Protein AF-A0A817RYB6-F1 (afdb_monomer_lite)

Structure (mmCIF, N/CA/C/O backbone):
data_AF-A0A817RYB6-F1
#
_entry.id   AF-A0A817RYB6-F1
#
loop_
_atom_site.group_PDB
_atom_site.id
_atom_site.type_symbol
_atom_site.label_atom_id
_atom_site.label_alt_id
_atom_site.label_comp_id
_atom_site.label_asym_id
_atom_site.label_entity_id
_atom_site.label_seq_id
_atom_site.pdbx_PDB_ins_code
_atom_site.Cartn_x
_atom_site.Cartn_y
_atom_site.Cartn_z
_atom_site.occupancy
_atom_site.B_iso_or_equiv
_atom_site.auth_seq_id
_atom_site.auth_comp_id
_atom_site.auth_asym_id
_atom_site.auth_atom_id
_atom_site.pdbx_PDB_model_num
ATOM 1 N N . MET A 1 1 ? -10.616 -2.253 -21.839 1.00 53.97 1 MET A N 1
ATOM 2 C CA . MET A 1 1 ? -9.190 -2.637 -21.773 1.00 53.97 1 MET A CA 1
ATOM 3 C C . MET A 1 1 ? -8.874 -3.501 -22.974 1.00 53.97 1 MET A C 1
ATOM 5 O O . MET A 1 1 ? -9.484 -4.558 -23.119 1.00 53.97 1 MET A O 1
ATOM 9 N N . VAL A 1 2 ? -7.965 -3.020 -23.814 1.00 63.25 2 VAL A N 1
ATOM 10 C CA . VAL A 1 2 ? -7.318 -3.774 -24.895 1.00 63.25 2 VAL A CA 1
ATOM 11 C C . VAL A 1 2 ? -5.951 -4.232 -24.364 1.00 63.25 2 VAL A C 1
ATOM 13 O O . VAL A 1 2 ? -5.438 -3.621 -23.427 1.00 63.25 2 VAL A O 1
ATOM 16 N N . GLY A 1 3 ? -5.427 -5.343 -24.876 1.00 67.31 3 GLY A N 1
ATOM 17 C CA . GLY A 1 3 ? -4.114 -5.878 -24.508 1.00 67.31 3 GLY A CA 1
ATOM 18 C C . GLY A 1 3 ? -3.900 -6.283 -23.049 1.00 67.31 3 GLY A C 1
ATOM 19 O O . GLY A 1 3 ? -4.858 -6.505 -22.294 1.00 67.31 3 GLY A O 1
ATOM 20 N N . GLN A 1 4 ? -2.616 -6.432 -22.692 1.00 67.19 4 GLN A N 1
ATOM 21 C CA . GLN A 1 4 ? -2.094 -6.825 -21.368 1.00 67.19 4 GLN A CA 1
ATOM 22 C C . GLN A 1 4 ? -2.759 -8.082 -20.782 1.00 67.19 4 GLN A C 1
ATOM 24 O O . GLN A 1 4 ? -3.117 -8.138 -19.603 1.00 67.19 4 GLN A O 1
ATOM 29 N N . MET A 1 5 ? -2.958 -9.112 -21.608 1.00 72.06 5 MET A N 1
ATOM 30 C CA . MET A 1 5 ? -3.736 -10.301 -21.232 1.00 72.06 5 MET A CA 1
ATOM 31 C C . MET A 1 5 ? -3.160 -11.067 -20.030 1.00 72.06 5 MET A C 1
ATOM 33 O O . MET A 1 5 ? -3.934 -11.612 -19.240 1.00 72.06 5 MET A O 1
ATOM 37 N N . ILE A 1 6 ? -1.833 -11.081 -19.859 1.00 66.31 6 ILE A N 1
ATOM 38 C CA . ILE A 1 6 ? -1.166 -11.715 -18.711 1.00 66.31 6 ILE A CA 1
ATOM 39 C C . ILE A 1 6 ? -1.423 -10.902 -17.438 1.00 66.31 6 ILE A C 1
ATOM 41 O O . ILE A 1 6 ? -2.034 -11.425 -16.508 1.00 66.31 6 ILE A O 1
ATOM 45 N N . ALA A 1 7 ? -1.058 -9.615 -17.415 1.00 63.34 7 ALA A N 1
ATOM 46 C CA . ALA A 1 7 ? -1.265 -8.750 -16.251 1.00 63.34 7 ALA A CA 1
ATOM 47 C C . ALA A 1 7 ? -2.747 -8.681 -15.836 1.00 63.34 7 ALA A C 1
ATOM 49 O O . ALA A 1 7 ? -3.068 -8.794 -14.658 1.00 63.34 7 ALA A O 1
ATOM 50 N N . ARG A 1 8 ? -3.680 -8.610 -16.796 1.00 67.44 8 ARG A N 1
ATOM 51 C CA . ARG A 1 8 ? -5.127 -8.656 -16.520 1.00 67.44 8 ARG A CA 1
ATOM 52 C C . ARG A 1 8 ? -5.590 -9.984 -15.925 1.00 67.44 8 ARG A C 1
ATOM 54 O O . ARG A 1 8 ? -6.480 -9.974 -15.077 1.00 67.44 8 ARG A O 1
ATOM 61 N N . ARG A 1 9 ? -5.017 -11.115 -16.353 1.00 68.81 9 ARG A N 1
ATOM 62 C CA . ARG A 1 9 ? -5.305 -12.427 -15.753 1.00 68.81 9 ARG A CA 1
ATOM 63 C C . ARG A 1 9 ? -4.783 -12.491 -14.322 1.00 68.81 9 ARG A C 1
ATOM 65 O O . ARG A 1 9 ? -5.522 -12.947 -13.458 1.00 68.81 9 ARG A O 1
ATOM 72 N N . VAL A 1 10 ? -3.563 -12.015 -14.066 1.00 63.59 10 VAL A N 1
ATOM 73 C CA . VAL A 1 10 ? -3.003 -12.002 -12.706 1.00 63.59 10 VAL A CA 1
ATOM 74 C C . VAL A 1 10 ? -3.803 -11.063 -11.805 1.00 63.59 10 VAL A C 1
ATOM 76 O O . VAL A 1 10 ? -4.236 -11.510 -10.758 1.00 63.59 10 VAL A O 1
ATOM 79 N N . VAL A 1 11 ? -4.147 -9.843 -12.235 1.00 68.50 11 VAL A N 1
ATOM 80 C CA . VAL A 1 11 ? -5.054 -8.948 -11.482 1.00 68.50 11 VAL A CA 1
ATOM 81 C C . VAL A 1 11 ? -6.411 -9.609 -11.204 1.00 68.50 11 VAL A C 1
ATOM 83 O O . VAL A 1 11 ? -6.945 -9.454 -10.110 1.00 68.50 11 VAL A O 1
ATOM 86 N N . GLY A 1 12 ? -6.961 -10.373 -12.154 1.00 65.44 12 GLY A N 1
ATOM 87 C CA . GLY A 1 12 ? -8.175 -11.170 -11.945 1.00 65.44 12 GLY A CA 1
ATOM 88 C C . GLY A 1 12 ? -8.014 -12.222 -10.844 1.00 65.44 12 GLY A C 1
ATOM 89 O O . GLY A 1 12 ? -8.832 -12.270 -9.931 1.00 65.44 12 GLY A O 1
ATOM 90 N N . LEU A 1 13 ? -6.927 -12.997 -10.884 1.00 65.94 13 LEU A N 1
ATOM 91 C CA . LEU A 1 13 ? -6.590 -13.998 -9.865 1.00 65.94 13 LEU A CA 1
ATOM 92 C C . LEU A 1 13 ? -6.293 -13.360 -8.500 1.00 65.94 13 LEU A C 1
ATOM 94 O O . LEU A 1 13 ? -6.733 -13.874 -7.482 1.00 65.94 13 LEU A O 1
ATOM 98 N N . THR A 1 14 ? -5.610 -12.215 -8.455 1.00 64.12 14 THR A N 1
ATOM 99 C CA . THR A 1 14 ? -5.376 -11.454 -7.221 1.00 64.12 14 THR A CA 1
ATOM 100 C C . THR A 1 14 ? -6.699 -10.958 -6.640 1.00 64.12 14 THR A C 1
ATOM 102 O O . THR A 1 14 ? -6.934 -11.117 -5.448 1.00 64.12 14 THR A O 1
ATOM 105 N N . LEU A 1 15 ? -7.613 -10.445 -7.472 1.00 64.62 15 LEU A N 1
ATOM 106 C CA . LEU A 1 15 ? -8.975 -10.098 -7.051 1.00 64.62 15 LEU A CA 1
ATOM 107 C C . LEU A 1 15 ? -9.780 -11.319 -6.580 1.00 64.62 15 LEU A C 1
ATOM 109 O O . LEU A 1 15 ? -10.650 -11.157 -5.731 1.00 64.62 15 LEU A O 1
ATOM 113 N N . GLU A 1 16 ? -9.520 -12.519 -7.102 1.00 63.19 16 GLU A N 1
ATOM 114 C CA . GLU A 1 16 ? -10.124 -13.773 -6.629 1.00 63.19 16 GLU A CA 1
ATOM 115 C C . GLU A 1 16 ? -9.525 -14.241 -5.294 1.00 63.19 16 GLU A C 1
ATOM 117 O O . GLU A 1 16 ? -10.284 -14.552 -4.386 1.00 63.19 16 GLU A O 1
ATOM 122 N N . LEU A 1 17 ? -8.204 -14.182 -5.103 1.00 62.50 17 LEU A N 1
ATOM 123 C CA . LEU A 1 17 ? -7.537 -14.499 -3.829 1.00 62.50 17 LEU A CA 1
ATOM 124 C C . LEU A 1 17 ? -7.949 -13.537 -2.704 1.00 62.50 17 LEU A C 1
ATOM 126 O O . LEU A 1 17 ? -8.267 -13.979 -1.598 1.00 62.50 17 LEU A O 1
ATOM 130 N N . ILE A 1 18 ? -8.042 -12.242 -3.026 1.00 62.84 18 ILE A N 1
ATOM 131 C CA . ILE A 1 18 ? -8.665 -11.211 -2.185 1.00 62.84 18 ILE A CA 1
ATOM 132 C C . ILE A 1 18 ? -10.129 -11.593 -1.888 1.00 62.84 18 ILE A C 1
ATOM 134 O O . ILE A 1 18 ? -10.562 -11.547 -0.741 1.00 62.84 18 ILE A O 1
ATOM 138 N N . LYS A 1 19 ? -10.908 -12.033 -2.889 1.00 59.53 19 LYS A N 1
ATOM 139 C CA . LYS A 1 19 ? -12.307 -12.481 -2.702 1.00 59.53 19 LYS A CA 1
ATOM 140 C C . LYS A 1 19 ? -12.472 -13.813 -1.962 1.00 59.53 19 LYS A C 1
ATOM 142 O O . LYS A 1 19 ? -13.578 -14.096 -1.501 1.00 59.53 19 LYS A O 1
ATOM 147 N N . GLU A 1 20 ? -11.426 -14.610 -1.812 1.00 60.41 20 GLU A N 1
ATOM 148 C CA . GLU A 1 20 ? -11.448 -15.852 -1.033 1.00 60.41 20 GLU A CA 1
ATOM 149 C C . GLU A 1 20 ? -10.967 -15.658 0.415 1.00 60.41 20 GLU A C 1
ATOM 151 O O . GLU A 1 20 ? -10.970 -16.621 1.179 1.00 60.41 20 GLU A O 1
ATOM 156 N N . GLY A 1 21 ? -10.573 -14.438 0.809 1.00 52.06 21 GLY A N 1
ATOM 157 C CA . GLY A 1 21 ? -10.040 -14.150 2.148 1.00 52.06 21 GLY A CA 1
ATOM 158 C C . GLY A 1 21 ? -8.660 -14.771 2.400 1.00 52.06 21 GLY A C 1
ATOM 159 O O . GLY A 1 21 ? -8.258 -14.950 3.546 1.00 52.06 21 GLY A O 1
ATOM 160 N N . LYS A 1 22 ? -7.938 -15.143 1.331 1.00 55.84 22 LYS A N 1
ATOM 161 C CA . LYS A 1 22 ? -6.597 -15.763 1.395 1.00 55.84 22 LYS A CA 1
ATOM 162 C C . LYS A 1 22 ? -5.462 -14.737 1.462 1.00 55.84 22 LYS A C 1
ATOM 164 O O . LYS A 1 22 ? -4.322 -15.092 1.737 1.00 55.84 22 LYS A O 1
ATOM 169 N N . THR A 1 23 ? -5.804 -13.474 1.251 1.00 43.03 23 THR A N 1
ATOM 170 C CA . THR A 1 23 ? -5.075 -12.271 1.661 1.00 43.03 23 THR A CA 1
ATOM 171 C C . THR A 1 23 ? -6.127 -11.334 2.238 1.00 43.03 23 THR A C 1
ATOM 173 O O . THR A 1 23 ? -7.209 -11.255 1.652 1.00 43.03 23 THR A O 1
ATOM 176 N N . ALA A 1 24 ? -5.835 -10.675 3.360 1.00 34.66 24 ALA A N 1
ATOM 177 C CA . ALA A 1 24 ? -6.815 -9.917 4.135 1.00 34.66 24 ALA A CA 1
ATOM 178 C C . ALA A 1 24 ? -7.711 -8.992 3.273 1.00 34.66 24 ALA A C 1
ATOM 180 O O . ALA A 1 24 ? -7.231 -8.212 2.450 1.00 34.66 24 ALA A O 1
ATOM 181 N N . ASP A 1 25 ? -9.020 -9.178 3.470 1.00 33.94 25 ASP A N 1
ATOM 182 C CA . ASP A 1 25 ? -10.187 -8.427 2.981 1.00 33.94 25 ASP A CA 1
ATOM 183 C C . ASP A 1 25 ? -10.0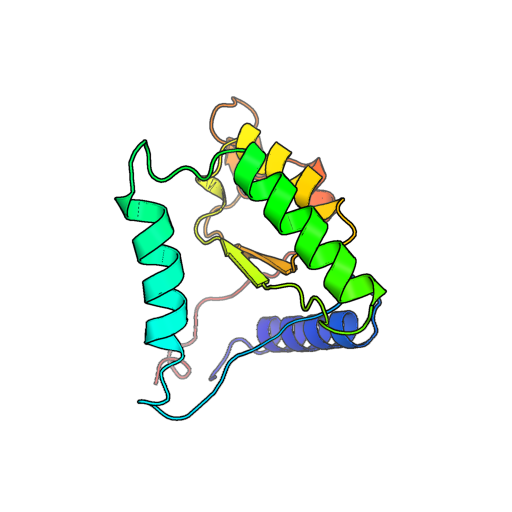29 -6.899 2.966 1.00 33.94 25 ASP A C 1
ATOM 185 O O . ASP A 1 25 ? -9.250 -6.372 3.745 1.00 33.94 25 ASP A O 1
ATOM 189 N N . ARG A 1 26 ? -10.853 -6.089 2.274 1.00 44.81 26 ARG A N 1
ATOM 190 C CA . ARG A 1 26 ? -11.597 -6.134 0.989 1.00 44.81 26 ARG A CA 1
ATOM 191 C C . ARG A 1 26 ? -12.145 -4.702 0.737 1.00 44.81 26 ARG A C 1
ATOM 193 O O . ARG A 1 26 ? -12.367 -3.978 1.696 1.00 44.81 26 ARG A O 1
ATOM 200 N N . ALA A 1 27 ? -12.374 -4.269 -0.512 1.00 38.56 27 ALA A N 1
ATOM 201 C CA . ALA A 1 27 ? -12.522 -2.830 -0.838 1.00 38.56 27 ALA A CA 1
ATOM 202 C C . ALA A 1 27 ? -13.952 -2.257 -1.031 1.00 38.56 27 ALA A C 1
ATOM 204 O O . ALA A 1 27 ? -14.851 -2.941 -1.523 1.00 38.56 27 ALA A O 1
ATOM 205 N N . LEU A 1 28 ? -14.114 -0.945 -0.765 1.00 29.91 28 LEU A N 1
ATOM 206 C CA . LEU A 1 28 ? -15.322 -0.132 -1.023 1.00 29.91 28 LEU A CA 1
ATOM 207 C C . LEU A 1 28 ? -15.120 0.905 -2.145 1.00 29.91 28 LEU A C 1
ATOM 209 O O . LEU A 1 28 ? -14.146 1.655 -2.157 1.00 29.91 28 LEU A O 1
ATOM 213 N N . LEU A 1 29 ? -16.116 1.031 -3.030 1.00 33.16 29 LEU A N 1
ATOM 214 C CA . LEU A 1 29 ? -16.254 2.117 -4.007 1.00 33.16 29 LEU A CA 1
ATOM 215 C C . LEU A 1 29 ? -17.529 2.923 -3.718 1.00 33.16 29 LEU A C 1
ATOM 217 O O . LEU A 1 29 ? -18.634 2.395 -3.839 1.00 33.16 29 LEU A O 1
ATOM 221 N N . ILE A 1 30 ? -17.404 4.223 -3.432 1.00 27.16 30 ILE A N 1
ATOM 222 C CA . ILE A 1 30 ? -18.568 5.123 -3.357 1.00 27.16 30 ILE A CA 1
ATOM 223 C C . ILE A 1 30 ? -18.913 5.626 -4.765 1.00 27.16 30 ILE A C 1
ATOM 225 O O . ILE A 1 30 ? -18.484 6.699 -5.191 1.00 27.16 30 ILE A O 1
ATOM 229 N N . ALA A 1 31 ? -19.724 4.854 -5.486 1.00 32.75 31 ALA A N 1
ATOM 230 C CA . ALA A 1 31 ? -20.330 5.276 -6.745 1.00 32.75 31 ALA A CA 1
ATOM 231 C C . ALA A 1 31 ? -21.721 5.894 -6.510 1.00 32.75 31 ALA A C 1
ATOM 233 O O . ALA A 1 31 ? -22.554 5.363 -5.778 1.00 32.75 31 ALA A O 1
ATOM 234 N N . GLY A 1 32 ? -22.002 7.020 -7.160 1.00 37.25 32 GLY A N 1
ATOM 235 C CA . GLY A 1 32 ? -23.330 7.629 -7.191 1.00 37.25 32 GLY A CA 1
ATOM 236 C C . GLY A 1 32 ? -23.383 8.754 -8.215 1.00 37.25 32 GLY A C 1
ATOM 237 O O . GLY A 1 32 ? -22.348 9.313 -8.569 1.00 37.25 32 GLY A O 1
ATOM 238 N N . GLN A 1 33 ? -24.581 9.074 -8.709 1.00 34.31 33 GLN A N 1
ATOM 239 C CA . GLN A 1 33 ? -24.735 10.070 -9.771 1.00 34.31 33 GLN A CA 1
ATOM 240 C C . GLN A 1 33 ? -24.173 11.452 -9.363 1.00 34.31 33 GLN A C 1
ATOM 242 O O . GLN A 1 33 ? -24.271 11.831 -8.181 1.00 34.31 33 GLN A O 1
ATOM 247 N N . PRO A 1 34 ? -23.605 12.211 -10.328 1.00 36.75 34 PRO A N 1
ATOM 248 C CA . PRO A 1 34 ? -23.114 13.568 -10.099 1.00 36.75 34 PRO A CA 1
ATOM 249 C C . PRO A 1 34 ? -24.168 14.450 -9.419 1.00 36.75 34 PRO A C 1
ATOM 251 O O . PRO A 1 34 ? -25.343 14.404 -9.768 1.00 36.75 34 PRO A O 1
ATOM 254 N N . GLY A 1 35 ? -23.745 15.255 -8.440 1.00 46.09 35 GLY A N 1
ATOM 255 C CA . GLY A 1 35 ? -24.621 16.187 -7.712 1.00 46.09 35 GLY A CA 1
ATOM 256 C C . GLY A 1 35 ? -25.179 15.684 -6.373 1.00 46.09 35 GLY A C 1
ATOM 257 O O . GLY A 1 35 ? -25.739 16.475 -5.623 1.00 46.09 35 GLY A O 1
ATOM 258 N N . THR A 1 36 ? -24.970 14.419 -5.989 1.00 43.03 36 THR A N 1
ATOM 259 C CA . THR A 1 36 ? -25.508 13.850 -4.726 1.00 43.03 36 THR A CA 1
ATOM 260 C C . THR A 1 36 ? -24.697 14.180 -3.454 1.00 43.03 36 THR A C 1
ATOM 262 O O . THR A 1 36 ? -24.634 13.369 -2.530 1.00 43.03 36 THR A O 1
ATOM 265 N N . GLY A 1 37 ? -24.034 15.341 -3.399 1.00 40.59 37 GLY A N 1
ATOM 266 C CA . GLY A 1 37 ? -23.370 15.890 -2.199 1.00 40.59 37 GLY A CA 1
ATOM 267 C C . GLY A 1 37 ? -22.130 15.154 -1.661 1.00 40.59 37 GLY A C 1
ATOM 268 O O . GLY A 1 37 ? -21.408 15.716 -0.843 1.00 40.59 37 GLY A O 1
ATOM 269 N N . LYS A 1 38 ? -21.825 13.937 -2.131 1.00 43.09 38 LYS A N 1
ATOM 270 C CA . LYS A 1 38 ? -20.738 13.082 -1.599 1.00 43.09 38 LYS A CA 1
ATOM 271 C C . LYS A 1 38 ? -19.368 13.764 -1.657 1.00 43.09 38 LYS A C 1
ATOM 273 O O . LYS A 1 38 ? -18.639 13.783 -0.671 1.00 43.09 38 LYS A O 1
ATOM 278 N N . THR A 1 39 ? -19.071 14.402 -2.790 1.00 48.38 39 THR A N 1
ATOM 279 C CA . THR A 1 39 ? -17.862 15.211 -2.996 1.00 48.38 39 THR A CA 1
ATOM 280 C C . THR A 1 39 ? -17.795 16.387 -2.024 1.00 48.38 39 THR A C 1
ATOM 282 O O . THR A 1 39 ? -16.721 16.690 -1.530 1.00 48.38 39 THR A O 1
ATOM 285 N N . VAL A 1 40 ? -18.930 17.016 -1.697 1.00 41.69 40 VAL A N 1
ATOM 286 C CA . VAL A 1 40 ? -18.985 18.162 -0.774 1.00 41.69 40 VAL A CA 1
ATOM 287 C C . VAL A 1 40 ? -18.726 17.725 0.665 1.00 41.69 40 VAL A C 1
ATOM 289 O O . VAL A 1 40 ? -18.052 18.449 1.379 1.00 41.69 40 VAL A O 1
ATOM 292 N N . ILE A 1 41 ? -19.183 16.542 1.089 1.00 48.56 41 ILE A N 1
ATOM 293 C CA . ILE A 1 41 ? -18.888 16.016 2.435 1.00 48.56 41 ILE A CA 1
ATOM 294 C C . ILE A 1 41 ? -17.404 15.649 2.553 1.00 48.56 41 ILE A C 1
ATOM 296 O O . ILE A 1 41 ? -16.747 16.090 3.494 1.00 48.56 41 ILE A O 1
ATOM 300 N N . ALA A 1 42 ? -16.856 14.917 1.576 1.00 43.34 42 ALA A N 1
ATOM 301 C CA . ALA A 1 42 ? -15.431 14.588 1.545 1.00 43.34 42 ALA A CA 1
ATOM 302 C C . ALA A 1 42 ? -14.564 15.859 1.506 1.00 43.34 42 ALA A C 1
ATOM 304 O O . ALA A 1 42 ? -13.693 16.036 2.353 1.00 43.34 42 ALA A O 1
ATOM 305 N N . MET A 1 43 ? -14.866 16.798 0.601 1.00 46.41 43 MET A N 1
ATOM 306 C CA . MET A 1 43 ? -14.175 18.086 0.539 1.00 46.41 43 MET A CA 1
ATOM 307 C C . MET A 1 43 ? -14.355 18.900 1.818 1.00 46.41 43 MET A C 1
ATOM 309 O O . MET A 1 43 ? -13.380 19.484 2.257 1.00 46.41 43 MET A O 1
ATOM 313 N N . ALA A 1 44 ? -15.534 18.950 2.443 1.00 41.44 44 ALA A N 1
ATOM 314 C CA . ALA A 1 44 ? -15.743 19.734 3.661 1.00 41.44 44 ALA A CA 1
ATOM 315 C C . ALA A 1 44 ? -14.932 19.189 4.841 1.00 41.44 44 ALA A C 1
ATOM 317 O O . ALA A 1 44 ? -14.304 19.977 5.541 1.00 41.44 44 ALA A O 1
ATOM 318 N N . VAL A 1 45 ? -14.887 17.866 5.035 1.00 46.53 45 VAL A N 1
ATOM 319 C CA . VAL A 1 45 ? -14.065 17.235 6.083 1.00 46.53 45 VAL A CA 1
ATOM 320 C C . VAL A 1 45 ? -12.576 17.475 5.819 1.00 46.53 45 VAL A C 1
ATOM 322 O O . VAL A 1 45 ? -11.859 17.918 6.716 1.00 46.53 45 VAL A O 1
ATOM 325 N N . THR A 1 46 ? -12.113 17.271 4.582 1.00 38.62 46 THR A N 1
ATOM 326 C CA . THR A 1 46 ? -10.716 17.518 4.191 1.00 38.62 46 THR A CA 1
ATOM 327 C C . THR A 1 46 ? -10.338 19.004 4.287 1.00 38.62 46 THR A C 1
ATOM 329 O O . THR A 1 46 ? -9.258 19.335 4.760 1.00 38.62 46 THR A O 1
ATOM 332 N N . PHE A 1 47 ? -11.229 19.918 3.901 1.00 43.47 47 PHE A N 1
ATOM 333 C CA . PHE A 1 47 ? -11.001 21.365 3.924 1.00 43.47 47 PHE A CA 1
ATOM 334 C C . PHE A 1 47 ? -11.014 21.926 5.353 1.00 43.47 47 PHE A C 1
ATOM 336 O O . PHE A 1 47 ? -10.159 22.746 5.682 1.00 43.47 47 PHE A O 1
ATOM 343 N N . LEU A 1 48 ? -11.906 21.451 6.235 1.00 40.66 48 LEU A N 1
ATOM 344 C CA . LEU A 1 48 ? -11.853 21.819 7.656 1.00 40.66 48 LEU A CA 1
ATOM 345 C C . LEU A 1 48 ? -10.560 21.324 8.317 1.00 40.66 48 LEU A C 1
ATOM 347 O O . LEU A 1 48 ? -9.968 22.063 9.094 1.00 40.66 48 LEU A O 1
ATOM 351 N N . ALA A 1 49 ? -10.118 20.102 7.997 1.00 41.44 49 ALA A N 1
ATOM 352 C CA . ALA A 1 49 ? -8.917 19.505 8.581 1.00 41.44 49 ALA A CA 1
ATOM 353 C C . ALA A 1 49 ? -7.603 20.148 8.094 1.00 41.44 49 ALA A C 1
ATOM 355 O O . ALA A 1 49 ? -6.642 20.207 8.856 1.00 41.44 49 ALA A O 1
ATOM 356 N N . LEU A 1 50 ? -7.546 20.627 6.845 1.00 42.75 50 LEU A N 1
ATOM 357 C CA . LEU A 1 50 ? -6.327 21.198 6.257 1.00 42.75 50 LEU A CA 1
ATOM 358 C C . LEU A 1 50 ? -6.119 22.690 6.558 1.00 42.75 50 LEU A C 1
ATOM 360 O O . LEU A 1 50 ? -4.974 23.135 6.606 1.00 42.75 50 LEU A O 1
ATOM 364 N N . PHE A 1 51 ? -7.189 23.472 6.745 1.00 47.09 51 PHE A N 1
ATOM 365 C CA . PHE A 1 51 ? -7.094 24.939 6.826 1.00 47.09 51 PHE A CA 1
ATOM 366 C C . PHE A 1 51 ? -7.280 25.532 8.236 1.00 47.09 51 PHE A C 1
ATOM 368 O O . PHE A 1 51 ? -7.207 26.750 8.390 1.00 47.09 51 PHE A O 1
ATOM 375 N N . SER A 1 52 ? -7.467 24.715 9.280 1.00 50.03 52 SER A N 1
ATOM 376 C CA . SER A 1 52 ? -7.670 25.194 10.662 1.00 50.03 52 SER A CA 1
ATOM 377 C C . SER A 1 52 ? -6.391 25.466 11.479 1.00 50.03 52 SER A C 1
ATOM 379 O O . SER A 1 52 ? -6.499 25.792 12.660 1.00 50.03 52 SER A O 1
ATOM 381 N N . GLY A 1 53 ? -5.199 25.359 10.880 1.00 40.25 53 GLY A N 1
ATOM 382 C CA . GLY A 1 53 ? -3.921 25.767 11.488 1.00 40.25 53 GLY A CA 1
ATOM 383 C C . GLY A 1 53 ? -2.928 24.627 11.765 1.00 40.25 53 GLY A C 1
ATOM 384 O O . GLY A 1 53 ? -3.315 23.546 12.195 1.00 40.25 53 GLY A O 1
ATOM 385 N N . ASP A 1 54 ? -1.645 24.939 11.542 1.00 48.78 54 ASP A N 1
ATOM 386 C CA . ASP A 1 54 ? -0.438 24.092 11.585 1.00 48.78 54 ASP A CA 1
ATOM 387 C C . ASP A 1 54 ? -0.327 22.938 10.569 1.00 48.78 54 ASP A C 1
ATOM 389 O O . ASP A 1 54 ? -1.035 21.939 10.624 1.00 48.78 54 ASP A O 1
ATOM 393 N N . THR A 1 55 ? 0.677 23.068 9.686 1.00 56.31 55 THR A N 1
ATOM 394 C CA . THR A 1 55 ? 1.314 22.070 8.784 1.00 56.31 55 THR A CA 1
ATOM 395 C C . THR A 1 55 ? 0.442 21.153 7.907 1.00 56.31 55 THR A C 1
ATOM 397 O O . THR A 1 55 ? 0.994 20.408 7.101 1.00 56.31 55 THR A O 1
ATOM 400 N N . GLY A 1 56 ? -0.888 21.184 8.017 1.00 57.28 56 GLY A N 1
ATOM 401 C CA . GLY A 1 56 ? -1.779 20.190 7.407 1.00 57.28 56 GLY A CA 1
ATOM 402 C C . GLY A 1 56 ? -1.712 18.811 8.082 1.00 57.28 56 GLY A C 1
ATOM 403 O O . GLY A 1 56 ? -2.281 17.849 7.570 1.00 57.28 56 GLY A O 1
ATOM 404 N N . GLN A 1 57 ? -1.018 18.689 9.221 1.00 62.72 57 GLN A N 1
ATOM 405 C CA . GLN A 1 57 ? -0.858 17.429 9.943 1.00 62.72 57 GLN A CA 1
ATOM 406 C C . GLN A 1 57 ? -1.934 17.274 11.021 1.00 62.72 57 GLN A C 1
ATOM 408 O O . GLN A 1 57 ? -2.034 18.068 11.955 1.00 62.72 57 GLN A O 1
ATOM 413 N N . ILE A 1 58 ? -2.710 16.191 10.945 1.00 72.19 58 ILE A N 1
ATOM 414 C CA . ILE A 1 58 ? -3.677 15.844 11.993 1.00 72.19 58 ILE A CA 1
ATOM 415 C C . ILE A 1 58 ? -2.907 15.470 13.270 1.00 72.19 58 ILE A C 1
ATOM 417 O O . ILE A 1 58 ? -2.126 14.514 13.249 1.00 72.19 58 ILE A O 1
ATOM 421 N N . LYS A 1 59 ? -3.148 16.195 14.370 1.00 76.94 59 LYS A N 1
ATOM 422 C CA . LYS A 1 59 ? -2.561 15.942 15.701 1.00 76.94 59 LYS A CA 1
ATOM 423 C C . LYS A 1 59 ? -2.905 14.538 16.213 1.00 76.94 59 LYS A C 1
ATOM 425 O O . LYS A 1 59 ? -4.034 14.090 16.020 1.00 76.94 59 LYS A O 1
ATOM 430 N N . SER A 1 60 ? -1.975 13.875 16.905 1.00 77.62 60 SER A N 1
ATOM 431 C CA . SER A 1 60 ? -2.151 12.498 17.406 1.00 77.62 60 SER A CA 1
ATOM 432 C C . SER A 1 60 ? -3.402 12.331 18.274 1.00 77.62 60 SER A C 1
ATOM 434 O O . SER A 1 60 ? -4.208 11.457 17.984 1.00 77.62 60 SER A O 1
ATOM 436 N N . GLU A 1 61 ? -3.647 13.258 19.208 1.00 79.81 61 GLU A N 1
ATOM 437 C CA . GLU A 1 61 ? -4.851 13.302 20.062 1.00 79.81 61 GLU A CA 1
ATOM 438 C C . GLU A 1 61 ? -6.169 13.234 19.262 1.00 79.81 61 GLU A C 1
ATOM 440 O O . GLU A 1 61 ? -7.155 12.634 19.688 1.00 79.81 61 GLU A O 1
ATOM 445 N N . VAL A 1 62 ? -6.203 13.860 18.078 1.00 78.25 62 VAL A N 1
ATOM 446 C CA . VAL A 1 62 ? -7.382 13.856 17.201 1.00 78.25 62 VAL A CA 1
ATOM 447 C C . VAL A 1 62 ? -7.516 12.513 16.484 1.00 78.25 62 VAL A C 1
ATOM 449 O O . VAL A 1 62 ? -8.638 12.050 16.300 1.00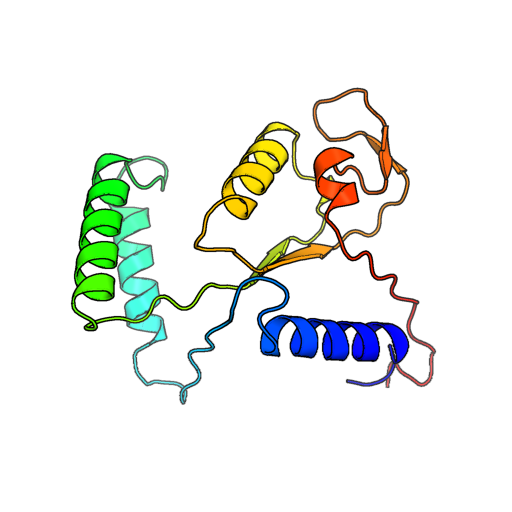 78.25 62 VAL A O 1
ATOM 452 N N . ARG A 1 63 ? -6.398 11.875 16.108 1.00 74.19 63 ARG A N 1
ATOM 453 C CA . ARG A 1 63 ? -6.394 10.537 15.494 1.00 74.19 63 ARG A CA 1
ATOM 454 C C . ARG A 1 63 ? -6.849 9.478 16.492 1.00 74.19 63 ARG A C 1
ATOM 456 O O . ARG A 1 63 ? -7.746 8.716 16.166 1.00 74.19 63 ARG A O 1
ATOM 463 N N . GLU A 1 64 ? -6.296 9.484 17.703 1.00 80.06 64 GLU A N 1
ATOM 464 C CA . GLU A 1 64 ? -6.664 8.572 18.796 1.00 80.06 64 GLU A CA 1
ATOM 465 C C . GLU A 1 64 ? -8.168 8.653 19.086 1.00 80.06 64 GLU A C 1
ATOM 467 O O . GLU A 1 64 ? -8.879 7.664 18.937 1.00 80.06 64 GLU A O 1
ATOM 472 N N . ARG A 1 65 ? -8.696 9.863 19.318 1.00 76.19 65 ARG A N 1
ATOM 473 C CA . ARG A 1 65 ? -10.134 10.069 19.565 1.00 76.19 65 ARG A CA 1
ATOM 474 C C . ARG A 1 65 ? -11.036 9.642 18.395 1.00 76.19 65 ARG A C 1
ATOM 476 O O . ARG A 1 65 ? -12.205 9.326 18.610 1.00 76.19 65 ARG A O 1
ATOM 483 N N . ILE A 1 66 ? -10.547 9.696 17.153 1.00 79.69 66 ILE A N 1
ATOM 484 C CA . ILE A 1 66 ? -11.283 9.187 15.984 1.00 79.69 66 ILE A CA 1
ATOM 485 C C . ILE A 1 66 ? -11.229 7.657 15.953 1.00 79.69 66 ILE A C 1
ATOM 487 O O . ILE A 1 66 ? -12.271 7.035 15.761 1.00 79.69 66 ILE A O 1
ATOM 491 N N . ASN A 1 67 ? -10.058 7.060 16.183 1.00 80.06 67 ASN A N 1
ATOM 492 C CA . ASN A 1 67 ? -9.864 5.611 16.205 1.00 80.06 67 ASN A CA 1
ATOM 493 C C . ASN A 1 67 ? -10.751 4.947 17.265 1.00 80.06 67 ASN A C 1
ATOM 495 O O . ASN A 1 67 ? -11.477 4.017 16.926 1.00 80.06 67 ASN A O 1
ATOM 499 N N . ASP A 1 68 ? -10.779 5.477 18.492 1.00 84.06 68 ASP A N 1
ATOM 500 C CA . ASP A 1 68 ? -11.644 4.985 19.574 1.00 84.06 68 ASP A CA 1
ATOM 501 C C . ASP A 1 68 ? -13.120 4.967 19.149 1.00 84.06 68 ASP A C 1
ATOM 503 O O . ASP A 1 68 ? -13.844 4.002 19.388 1.00 84.06 68 ASP A O 1
ATOM 507 N N . LYS A 1 69 ? -13.574 6.028 18.465 1.00 79.00 69 LYS A N 1
ATOM 508 C CA . LYS A 1 69 ? -14.973 6.153 18.040 1.00 79.00 69 LYS A CA 1
ATOM 509 C C . LYS A 1 69 ? -15.327 5.256 16.855 1.00 79.00 69 LYS A C 1
ATOM 511 O O . LYS A 1 69 ? -16.454 4.776 16.771 1.00 79.00 69 LYS A O 1
ATOM 516 N N . VAL A 1 70 ? -14.377 5.031 15.950 1.00 79.25 70 VAL A N 1
ATOM 517 C CA . VAL A 1 70 ? -14.515 4.073 14.847 1.00 79.25 70 VAL A CA 1
ATOM 518 C C . VAL A 1 70 ? -14.548 2.640 15.385 1.00 79.25 70 VAL A C 1
ATOM 520 O O . VAL A 1 70 ? -15.382 1.859 14.934 1.00 79.25 70 VAL A O 1
ATOM 523 N N . ALA A 1 71 ? -13.719 2.316 16.384 1.00 82.06 71 ALA A N 1
ATOM 524 C CA . ALA A 1 71 ? -13.728 1.019 17.057 1.00 82.06 71 ALA A CA 1
ATOM 525 C C . ALA A 1 71 ? -15.055 0.771 17.796 1.00 82.06 71 ALA A C 1
ATOM 527 O O . ALA A 1 71 ? -15.691 -0.252 17.562 1.00 82.06 71 ALA A O 1
ATOM 528 N N . GLU A 1 72 ? -15.539 1.746 18.579 1.00 84.31 72 GLU A N 1
ATOM 529 C CA . GLU A 1 72 ? -16.852 1.694 19.244 1.00 84.31 72 GLU A CA 1
ATOM 530 C C . GLU A 1 72 ? -17.978 1.393 18.238 1.00 84.31 72 GLU A C 1
ATOM 532 O O . GLU A 1 72 ? -18.760 0.464 18.425 1.00 84.31 72 GLU A O 1
ATOM 537 N N . TRP A 1 73 ? -18.042 2.128 17.122 1.00 87.44 73 TRP A N 1
ATOM 538 C CA . TRP A 1 73 ? -19.079 1.914 16.106 1.00 87.44 73 TRP A CA 1
ATOM 539 C C . TRP A 1 73 ? -18.961 0.581 15.366 1.00 87.44 73 TRP A C 1
ATOM 541 O O . TRP A 1 73 ? -19.982 0.066 14.904 1.00 87.44 73 TRP A O 1
ATOM 551 N N . HIS A 1 74 ? -17.753 0.031 15.252 1.00 79.56 74 HIS A N 1
ATOM 552 C CA . HIS A 1 74 ? -17.517 -1.291 14.685 1.00 79.56 74 HIS A CA 1
ATOM 553 C C . HIS A 1 74 ? -17.988 -2.400 15.638 1.00 79.56 74 HIS A C 1
ATOM 555 O O . HIS A 1 74 ? -18.762 -3.267 15.236 1.00 79.56 74 HIS A O 1
ATOM 561 N N . GLU A 1 75 ? -17.614 -2.332 16.920 1.00 85.44 75 GLU A N 1
ATOM 562 C CA . GLU A 1 75 ? -18.047 -3.284 17.955 1.00 85.44 75 GLU A CA 1
ATOM 563 C C . GLU A 1 75 ? -19.567 -3.261 18.187 1.00 85.44 75 GLU A C 1
ATOM 565 O O . GLU A 1 75 ? -20.191 -4.306 18.366 1.00 85.44 75 GLU A O 1
ATOM 570 N N . GLU A 1 76 ? -20.192 -2.082 18.128 1.00 90.81 76 GLU A N 1
ATOM 571 C CA . GLU A 1 76 ? -21.648 -1.927 18.219 1.00 90.81 76 GLU A CA 1
ATOM 572 C C . GLU A 1 76 ? -22.403 -2.338 16.936 1.00 90.81 76 GLU A C 1
ATOM 574 O O . GLU A 1 76 ? -23.636 -2.276 16.909 1.00 90.81 76 GLU A O 1
ATOM 579 N N . GLY A 1 77 ? -21.703 -2.700 15.852 1.00 85.62 77 GLY A N 1
ATOM 580 C CA . GLY A 1 77 ? -22.308 -3.029 14.556 1.00 85.62 77 GLY A CA 1
ATOM 581 C C . GLY A 1 77 ? -23.001 -1.849 13.858 1.00 85.62 77 GLY A C 1
ATOM 582 O O . GLY A 1 77 ? -23.858 -2.052 12.998 1.00 85.62 77 GLY A O 1
ATOM 583 N N . LYS A 1 78 ? -22.664 -0.606 14.231 1.00 82.38 78 LYS A N 1
ATOM 584 C CA . LYS A 1 78 ? -23.189 0.631 13.619 1.00 82.38 78 LYS A CA 1
ATOM 585 C C . LYS A 1 78 ? -22.432 1.025 12.350 1.00 82.38 78 LYS A C 1
ATOM 587 O O . LYS A 1 78 ? -22.980 1.754 11.524 1.00 82.38 78 LYS A O 1
ATOM 592 N N . ALA A 1 79 ? -21.189 0.572 12.210 1.00 78.75 79 ALA A N 1
ATOM 593 C CA . ALA A 1 79 ? -20.341 0.791 11.049 1.00 78.75 79 ALA A CA 1
ATOM 594 C C . ALA A 1 79 ? -19.547 -0.478 10.710 1.00 78.75 79 ALA A C 1
ATOM 596 O O . ALA A 1 79 ? -19.122 -1.210 11.596 1.00 78.75 79 ALA A O 1
ATOM 597 N N . GLU A 1 80 ? -19.309 -0.699 9.422 1.00 77.19 80 GLU A N 1
ATOM 598 C CA . GLU A 1 80 ? -18.392 -1.719 8.911 1.00 77.19 80 GLU A CA 1
ATOM 599 C C . GLU A 1 80 ? -17.136 -1.006 8.398 1.00 77.19 80 GLU A C 1
ATOM 601 O O . GLU A 1 80 ? -17.238 -0.000 7.686 1.00 77.19 80 GLU A O 1
ATOM 606 N N . ILE A 1 81 ? -15.952 -1.490 8.777 1.00 72.62 81 ILE A N 1
ATOM 607 C CA . ILE A 1 81 ? -14.689 -0.924 8.298 1.00 72.62 81 ILE A CA 1
ATOM 608 C C . ILE A 1 81 ? -14.327 -1.647 7.008 1.00 72.62 81 ILE A C 1
ATOM 610 O O . ILE A 1 81 ? -14.020 -2.835 7.024 1.00 72.62 81 ILE A O 1
ATOM 614 N N . VAL A 1 82 ? -14.356 -0.922 5.889 1.00 72.75 82 VAL A N 1
ATOM 615 C CA . VAL A 1 82 ? -13.998 -1.477 4.582 1.00 72.75 82 VAL A CA 1
ATOM 616 C C . VAL A 1 82 ? -12.635 -0.919 4.158 1.00 72.75 82 VAL A C 1
ATOM 618 O O . VAL A 1 82 ? -12.553 0.271 3.828 1.00 72.75 82 VAL A O 1
ATOM 621 N N . PRO A 1 83 ? -11.552 -1.716 4.204 1.00 68.88 83 PRO A N 1
ATOM 622 C CA . PRO A 1 83 ? -10.207 -1.233 3.912 1.00 68.88 83 PRO A CA 1
ATOM 623 C C . PRO A 1 83 ? -10.011 -0.868 2.435 1.00 68.88 83 PRO A C 1
ATOM 625 O O . PRO A 1 83 ? -10.759 -1.260 1.540 1.00 68.88 83 PRO A O 1
ATOM 628 N N 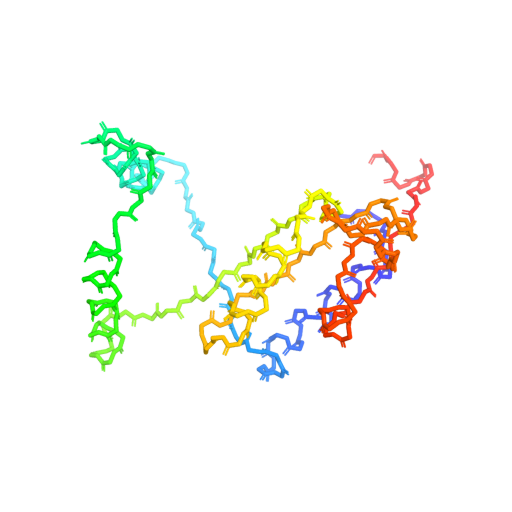. GLY A 1 84 ? -9.013 -0.024 2.180 1.00 71.44 84 GLY A N 1
ATOM 629 C CA . GLY A 1 84 ? -8.800 0.600 0.877 1.00 71.44 84 GLY A CA 1
ATOM 630 C C . GLY A 1 84 ? -7.818 -0.134 -0.037 1.00 71.44 84 GLY A C 1
ATOM 631 O O . GLY A 1 84 ? -7.245 -1.170 0.298 1.00 71.44 84 GLY A O 1
ATOM 632 N N . VAL A 1 85 ? -7.563 0.493 -1.186 1.00 73.62 85 VAL A N 1
ATOM 633 C CA . VAL A 1 85 ? -6.374 0.244 -2.009 1.00 73.62 85 VAL A CA 1
ATOM 634 C C . VAL A 1 85 ? -5.487 1.482 -1.919 1.00 73.62 85 VAL A C 1
ATOM 636 O O . VAL A 1 85 ? -5.954 2.585 -2.207 1.00 73.62 85 VAL A O 1
ATOM 639 N N . LEU A 1 86 ? -4.218 1.312 -1.552 1.00 78.62 86 LEU A N 1
ATOM 640 C CA . LEU A 1 86 ? -3.197 2.350 -1.675 1.00 78.62 86 LEU A CA 1
ATOM 641 C C . LEU A 1 86 ? -2.374 2.069 -2.923 1.00 78.62 86 LEU A C 1
ATOM 643 O O . LEU A 1 86 ? -1.666 1.070 -2.995 1.00 78.62 86 LEU A O 1
ATOM 647 N N . PHE A 1 87 ? -2.471 2.965 -3.901 1.00 83.00 87 PHE A N 1
ATOM 648 C CA . PHE A 1 87 ? -1.616 2.939 -5.077 1.00 83.00 87 PHE A CA 1
ATOM 649 C C . PHE A 1 87 ? -0.446 3.909 -4.899 1.00 83.00 87 PHE A C 1
ATOM 651 O O . PHE A 1 87 ? -0.645 5.061 -4.511 1.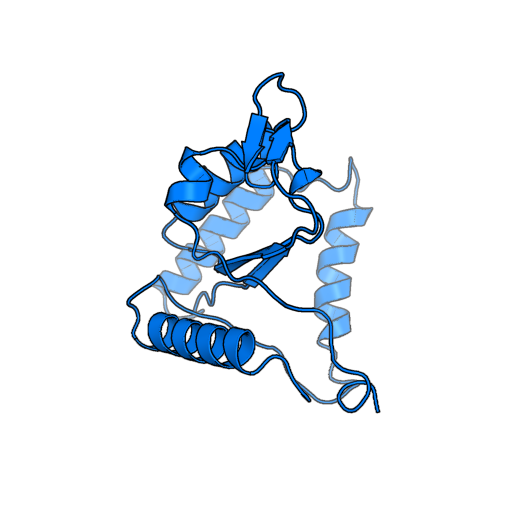00 83.00 87 PHE A O 1
ATOM 658 N N . THR A 1 88 ? 0.766 3.457 -5.203 1.00 79.44 88 THR A N 1
ATOM 659 C CA . THR A 1 88 ? 1.969 4.291 -5.247 1.00 79.44 88 THR A CA 1
ATOM 660 C C . THR A 1 88 ? 2.667 4.095 -6.583 1.00 79.44 88 THR A C 1
ATOM 662 O O . THR A 1 88 ? 3.213 3.025 -6.851 1.00 79.44 88 THR A O 1
ATOM 665 N N . ASP A 1 89 ? 2.648 5.134 -7.413 1.00 84.56 89 ASP A N 1
ATOM 666 C CA . ASP A 1 89 ? 3.484 5.196 -8.610 1.00 84.56 89 ASP A CA 1
ATOM 667 C C . ASP A 1 89 ? 4.914 5.624 -8.252 1.00 84.56 89 ASP A C 1
ATOM 669 O O . ASP A 1 89 ? 5.144 6.214 -7.196 1.00 84.56 89 ASP A O 1
ATOM 673 N N . GLU A 1 90 ? 5.870 5.313 -9.125 1.00 86.25 90 GLU A N 1
ATOM 674 C CA . GLU A 1 90 ? 7.298 5.613 -8.956 1.00 86.25 90 GLU A CA 1
ATOM 675 C C . GLU A 1 90 ? 7.863 5.234 -7.569 1.00 86.25 90 GLU A C 1
ATOM 677 O O . GLU A 1 90 ? 8.638 5.980 -6.974 1.00 86.25 90 GLU A O 1
ATOM 682 N N . VAL A 1 91 ? 7.524 4.042 -7.055 1.00 85.50 91 VAL A N 1
ATOM 683 C CA . VAL A 1 91 ? 7.864 3.571 -5.688 1.00 85.50 91 VAL A CA 1
ATOM 684 C C . VAL A 1 91 ? 9.346 3.733 -5.299 1.00 85.50 91 VAL A C 1
ATOM 686 O O . VAL A 1 91 ? 9.672 3.942 -4.136 1.00 85.50 91 VAL A O 1
ATOM 689 N N . HIS A 1 92 ? 10.251 3.706 -6.281 1.00 89.25 92 HIS A N 1
ATOM 690 C CA . HIS A 1 92 ? 11.691 3.927 -6.123 1.00 89.25 92 HIS A CA 1
ATOM 691 C C . HIS A 1 92 ? 12.064 5.345 -5.638 1.00 89.25 92 HIS A C 1
ATOM 693 O O . HIS A 1 92 ? 13.233 5.617 -5.369 1.00 89.25 92 HIS A O 1
ATOM 699 N N . MET A 1 93 ? 11.097 6.264 -5.580 1.00 91.94 93 MET A N 1
ATOM 700 C CA . MET A 1 93 ? 11.231 7.605 -5.014 1.00 91.94 93 MET A CA 1
ATOM 701 C C . MET A 1 93 ? 10.958 7.649 -3.502 1.00 91.94 93 MET A C 1
ATOM 703 O O . MET A 1 93 ? 11.219 8.689 -2.892 1.00 91.94 93 MET A O 1
ATOM 707 N N . LEU A 1 94 ? 10.460 6.566 -2.896 1.00 91.94 94 LEU A N 1
ATOM 708 C CA . LEU A 1 94 ? 10.272 6.446 -1.448 1.00 91.94 94 LEU A CA 1
ATOM 709 C C . LEU A 1 94 ? 11.595 6.154 -0.731 1.00 91.94 94 LEU A C 1
ATOM 711 O O . LEU A 1 94 ? 12.464 5.461 -1.260 1.00 91.94 94 LEU A O 1
ATOM 715 N N . ASP A 1 95 ? 11.733 6.693 0.476 1.00 94.00 95 ASP A N 1
ATOM 716 C CA . ASP A 1 95 ? 12.858 6.463 1.384 1.00 94.00 95 ASP A CA 1
ATOM 717 C C . ASP A 1 95 ? 12.644 5.261 2.320 1.00 94.00 95 ASP A C 1
ATOM 719 O O . ASP A 1 95 ? 11.558 4.682 2.431 1.00 94.00 95 ASP A O 1
ATOM 723 N N . ILE A 1 96 ? 13.731 4.859 2.983 1.00 92.56 96 ILE A N 1
ATOM 724 C CA . ILE A 1 96 ? 13.759 3.715 3.900 1.00 92.56 96 ILE A CA 1
ATOM 725 C C . ILE A 1 96 ? 12.851 3.904 5.129 1.00 92.56 96 ILE A C 1
ATOM 727 O O . ILE A 1 96 ? 12.321 2.920 5.654 1.00 92.56 96 ILE A O 1
ATOM 731 N N . GLU A 1 97 ? 12.619 5.144 5.575 1.00 93.19 97 GLU A N 1
ATOM 732 C CA . GLU A 1 97 ? 11.723 5.433 6.700 1.00 93.19 97 GLU A CA 1
ATOM 733 C C . GLU A 1 97 ? 10.262 5.194 6.295 1.00 93.19 97 GLU A C 1
ATOM 735 O O . GLU A 1 97 ? 9.510 4.543 7.025 1.00 93.19 97 GLU A O 1
ATOM 740 N N . PHE A 1 98 ? 9.874 5.620 5.090 1.00 90.75 98 PHE A N 1
ATOM 741 C CA . PHE A 1 98 ? 8.542 5.380 4.548 1.00 90.75 98 PHE A CA 1
ATOM 742 C C . PHE A 1 98 ? 8.289 3.895 4.254 1.00 90.75 98 PHE A C 1
ATOM 744 O O . PHE A 1 98 ? 7.208 3.394 4.564 1.00 90.75 98 PHE A O 1
ATOM 751 N N . PHE A 1 99 ? 9.273 3.149 3.740 1.00 90.94 99 PHE A N 1
ATOM 752 C CA . PHE A 1 99 ? 9.148 1.688 3.625 1.00 90.94 99 PHE A CA 1
ATOM 753 C C . PHE A 1 99 ? 8.985 1.010 4.996 1.00 90.94 99 PHE A C 1
ATOM 755 O O . PHE A 1 99 ? 8.135 0.133 5.152 1.00 90.94 99 PHE A O 1
ATOM 762 N N . SER A 1 100 ? 9.712 1.473 6.017 1.00 89.75 100 SER A N 1
ATOM 763 C CA . SER A 1 100 ? 9.551 0.987 7.397 1.00 89.75 100 SER A CA 1
ATOM 764 C C . SER A 1 100 ? 8.153 1.289 7.961 1.00 89.75 100 SER A C 1
ATOM 766 O O . SER A 1 100 ? 7.591 0.482 8.703 1.00 89.75 100 SER A O 1
ATOM 768 N N . PHE A 1 101 ? 7.560 2.431 7.594 1.00 87.75 101 PHE A N 1
ATOM 769 C CA . PHE A 1 101 ? 6.169 2.758 7.913 1.00 87.75 101 PHE A CA 1
ATOM 770 C C . PHE A 1 101 ? 5.177 1.846 7.174 1.00 87.75 101 PHE A C 1
ATOM 772 O O . PHE A 1 101 ? 4.238 1.354 7.800 1.00 87.75 101 PHE A O 1
ATOM 779 N N . LEU A 1 102 ? 5.395 1.575 5.880 1.00 85.94 102 LEU A N 1
ATOM 780 C CA . LEU A 1 102 ? 4.550 0.671 5.091 1.00 85.94 102 LEU A CA 1
ATOM 781 C C . LEU A 1 102 ? 4.531 -0.748 5.669 1.00 85.94 102 LEU A C 1
ATOM 783 O O . LEU A 1 102 ? 3.444 -1.290 5.843 1.00 85.94 102 LEU A O 1
ATOM 787 N N . ASN A 1 103 ? 5.682 -1.317 6.043 1.00 84.31 103 ASN A N 1
ATOM 788 C CA . ASN A 1 103 ? 5.745 -2.633 6.695 1.00 84.31 103 ASN A CA 1
ATOM 789 C C . ASN A 1 103 ? 4.842 -2.688 7.940 1.00 84.31 103 ASN A C 1
ATOM 791 O O . ASN A 1 103 ? 3.970 -3.546 8.046 1.00 84.31 103 ASN A O 1
ATOM 795 N N . ARG A 1 104 ? 4.964 -1.700 8.835 1.00 82.69 104 ARG A N 1
ATOM 796 C CA . ARG A 1 104 ? 4.138 -1.605 10.053 1.00 82.69 104 ARG A CA 1
ATOM 797 C C . ARG A 1 104 ? 2.650 -1.376 9.771 1.00 82.69 104 ARG A C 1
ATOM 799 O O . ARG A 1 104 ? 1.813 -1.737 10.592 1.00 82.69 104 ARG A O 1
ATOM 806 N N . ALA A 1 105 ? 2.311 -0.747 8.646 1.00 80.12 105 ALA A N 1
ATOM 807 C CA . ALA A 1 105 ? 0.927 -0.571 8.212 1.00 80.12 105 ALA A CA 1
ATOM 808 C C . ALA A 1 105 ? 0.334 -1.866 7.623 1.00 80.12 105 ALA A C 1
ATOM 810 O O . ALA A 1 105 ? -0.858 -2.110 7.787 1.00 80.12 105 ALA A O 1
ATOM 811 N N . LEU A 1 106 ? 1.157 -2.702 6.981 1.00 76.81 106 LEU A N 1
ATOM 812 C CA . LEU A 1 106 ? 0.777 -4.022 6.462 1.00 76.81 106 LEU A CA 1
ATOM 813 C C . LEU A 1 106 ? 0.655 -5.088 7.568 1.00 76.81 106 LEU A C 1
ATOM 815 O O . LEU A 1 106 ? -0.091 -6.046 7.400 1.00 76.81 106 LEU A O 1
ATOM 819 N N . GLU A 1 107 ? 1.344 -4.908 8.699 1.00 75.94 107 GLU A N 1
ATOM 820 C CA . GLU A 1 107 ? 1.204 -5.732 9.915 1.00 75.94 107 GLU A CA 1
ATOM 821 C C . GLU A 1 107 ? -0.105 -5.479 10.693 1.00 75.94 107 GLU A C 1
ATOM 823 O O . GLU A 1 107 ? -0.442 -6.246 11.592 1.00 75.94 107 GLU A O 1
ATOM 828 N N . SER A 1 108 ? -0.836 -4.398 10.396 1.00 68.88 108 SER A N 1
ATOM 829 C CA . SER A 1 108 ? -2.084 -4.053 11.088 1.00 68.88 108 SER A CA 1
ATOM 830 C C . SER A 1 108 ? -3.263 -4.876 10.569 1.00 68.88 108 SER A C 1
ATOM 832 O O . SER A 1 108 ? -3.443 -4.978 9.361 1.00 68.88 108 SER A O 1
ATOM 834 N N . ASP A 1 109 ? -4.137 -5.353 11.465 1.00 58.34 109 ASP A N 1
ATOM 835 C CA . ASP A 1 109 ? -5.360 -6.104 11.115 1.00 58.34 109 ASP A CA 1
ATOM 836 C C . ASP A 1 109 ? -6.266 -5.380 10.092 1.00 58.34 109 ASP A C 1
ATOM 838 O O . ASP A 1 109 ? -7.020 -6.013 9.354 1.00 58.34 109 ASP A O 1
ATOM 842 N N . MET A 1 110 ? -6.162 -4.049 10.005 1.00 61.69 110 MET A N 1
ATOM 843 C CA . MET A 1 110 ? -6.823 -3.201 9.005 1.00 61.69 110 MET A CA 1
ATOM 844 C C . MET A 1 110 ? -6.032 -3.168 7.682 1.00 61.69 110 MET A C 1
ATOM 846 O O . MET A 1 110 ? -5.664 -2.091 7.202 1.00 61.69 110 MET A O 1
ATOM 850 N N . VAL A 1 111 ? -5.722 -4.339 7.112 1.00 58.34 111 VAL A N 1
ATOM 851 C CA . VAL A 1 111 ? -4.763 -4.449 6.000 1.00 58.34 111 VAL A CA 1
ATOM 852 C C . VAL A 1 111 ? -5.233 -3.682 4.763 1.00 58.34 111 VAL A C 1
ATOM 854 O O . VAL A 1 111 ? -6.286 -3.921 4.176 1.00 58.34 111 VAL A O 1
ATOM 857 N N . LEU A 1 112 ? -4.379 -2.762 4.337 1.00 65.75 112 LEU A N 1
ATOM 858 C CA . LEU A 1 112 ? -4.512 -1.955 3.135 1.00 65.75 112 LEU A CA 1
ATOM 859 C C . LEU A 1 112 ? -3.973 -2.733 1.928 1.00 65.75 112 LEU A C 1
ATOM 861 O O . LEU A 1 112 ? -2.832 -3.193 1.957 1.00 65.75 112 LEU A O 1
ATOM 865 N N . ILE A 1 113 ? -4.734 -2.833 0.832 1.00 75.25 113 ILE A N 1
ATOM 866 C CA . ILE A 1 113 ? -4.212 -3.433 -0.406 1.00 75.25 113 ILE A CA 1
ATOM 867 C C . ILE A 1 113 ? -3.187 -2.462 -1.007 1.00 75.25 113 ILE A C 1
ATOM 869 O O . ILE A 1 113 ? -3.554 -1.470 -1.639 1.00 75.25 113 ILE A O 1
ATOM 873 N N . LEU A 1 114 ? -1.900 -2.736 -0.800 1.00 79.50 114 LEU A N 1
ATOM 874 C CA . LEU A 1 114 ? -0.802 -1.946 -1.349 1.00 79.50 114 LEU A CA 1
ATOM 875 C C . LEU A 1 114 ? -0.490 -2.384 -2.787 1.00 79.50 114 LEU A C 1
ATOM 877 O O . LEU A 1 114 ? -0.131 -3.532 -3.040 1.00 79.50 114 LEU A O 1
ATOM 881 N N . ILE A 1 115 ? -0.593 -1.451 -3.733 1.00 83.69 115 ILE A N 1
ATOM 882 C CA . ILE A 1 115 ? -0.186 -1.630 -5.128 1.00 83.69 115 ILE A CA 1
ATOM 883 C C . ILE A 1 115 ? 0.922 -0.624 -5.426 1.00 83.69 115 ILE A C 1
ATOM 885 O O . ILE A 1 115 ? 0.704 0.584 -5.377 1.00 83.69 115 ILE A O 1
ATOM 889 N N . MET A 1 116 ? 2.106 -1.121 -5.771 1.00 84.94 116 MET A N 1
ATOM 890 C CA . MET A 1 116 ? 3.267 -0.296 -6.102 1.00 84.94 116 MET A CA 1
ATOM 891 C C . MET A 1 116 ? 3.627 -0.463 -7.578 1.00 84.94 116 MET A C 1
ATOM 893 O O . MET A 1 116 ? 3.646 -1.582 -8.089 1.00 84.94 116 MET A O 1
ATOM 897 N N . ALA A 1 117 ? 3.918 0.645 -8.256 1.00 83.25 117 ALA A N 1
ATOM 898 C CA . ALA A 1 117 ? 4.375 0.670 -9.639 1.00 83.25 117 ALA A CA 1
ATOM 899 C C . ALA A 1 117 ? 5.783 1.271 -9.746 1.00 83.25 117 ALA A C 1
ATOM 901 O O . ALA A 1 117 ? 6.212 2.101 -8.941 1.00 83.25 117 ALA A O 1
ATOM 902 N N . THR A 1 118 ? 6.536 0.800 -10.738 1.00 86.56 118 THR A N 1
ATOM 903 C CA . THR A 1 118 ? 7.908 1.237 -10.995 1.00 86.56 118 THR A CA 1
ATOM 904 C C . THR A 1 118 ? 8.320 0.901 -12.421 1.00 86.56 118 THR A C 1
ATOM 906 O O . THR A 1 118 ? 7.943 -0.133 -12.967 1.00 86.56 118 THR A O 1
ATOM 909 N N . ASN A 1 119 ? 9.145 1.760 -13.006 1.00 85.88 119 ASN A N 1
ATOM 910 C CA . ASN A 1 119 ? 9.811 1.549 -14.291 1.00 85.88 119 ASN A CA 1
ATOM 911 C C . ASN A 1 119 ? 11.316 1.252 -14.128 1.00 85.88 119 ASN A C 1
ATOM 913 O O . ASN A 1 119 ? 12.031 1.129 -15.123 1.00 85.88 119 ASN A O 1
ATOM 917 N N . ARG A 1 120 ? 11.820 1.146 -12.888 1.00 85.19 120 ARG A N 1
ATOM 918 C CA . ARG A 1 120 ? 13.236 0.874 -12.600 1.00 85.19 120 ARG A CA 1
ATOM 919 C C . ARG A 1 120 ? 13.480 -0.598 -12.296 1.00 85.19 120 ARG A C 1
ATOM 921 O O . ARG A 1 120 ? 12.713 -1.219 -11.565 1.00 85.19 120 ARG A O 1
ATOM 928 N N . GLY A 1 121 ? 14.592 -1.118 -12.816 1.00 88.06 121 GLY A N 1
ATOM 929 C CA . GLY A 1 121 ? 15.183 -2.392 -12.398 1.00 88.06 121 GLY A CA 1
ATOM 930 C C . GLY A 1 121 ? 15.922 -2.249 -11.064 1.00 88.06 121 GLY A C 1
ATOM 931 O O . GLY A 1 121 ? 15.393 -1.679 -10.116 1.00 88.06 121 GLY A O 1
ATOM 932 N N . ILE A 1 122 ? 17.160 -2.738 -10.978 1.00 92.25 122 ILE A N 1
ATOM 933 C CA . ILE A 1 122 ? 17.997 -2.561 -9.779 1.00 92.25 122 ILE A CA 1
ATOM 934 C C . ILE A 1 122 ? 18.361 -1.078 -9.618 1.00 92.25 122 ILE A C 1
ATOM 936 O O . ILE A 1 122 ? 18.855 -0.444 -10.552 1.00 92.25 122 ILE A O 1
ATOM 940 N N . THR A 1 123 ? 18.131 -0.520 -8.431 1.00 93.38 123 THR A N 1
ATOM 941 C CA . THR A 1 123 ? 18.536 0.848 -8.078 1.00 93.38 123 THR A CA 1
ATOM 942 C C . THR A 1 123 ? 18.813 0.940 -6.573 1.00 93.38 123 THR A C 1
ATOM 944 O O . THR A 1 123 ? 18.591 -0.029 -5.845 1.00 93.38 123 THR A O 1
ATOM 947 N N . ASN A 1 124 ? 19.357 2.060 -6.094 1.00 95.50 124 ASN A N 1
ATOM 948 C CA . ASN A 1 124 ? 19.578 2.236 -4.658 1.00 95.50 124 ASN A CA 1
ATOM 949 C C . ASN A 1 124 ? 18.232 2.445 -3.952 1.00 95.50 124 ASN A C 1
ATOM 951 O O . ASN A 1 124 ? 17.399 3.201 -4.454 1.00 95.50 124 ASN A O 1
ATOM 955 N N . ILE A 1 125 ? 18.047 1.849 -2.772 1.00 95.62 125 ILE A N 1
ATOM 956 C CA . ILE A 1 125 ? 16.978 2.271 -1.857 1.00 95.62 125 ILE A CA 1
ATOM 957 C C . ILE A 1 125 ? 17.308 3.708 -1.445 1.00 95.62 125 ILE A C 1
ATOM 959 O O . ILE A 1 125 ? 18.436 3.981 -1.012 1.00 95.62 125 ILE A O 1
ATOM 963 N N . ARG A 1 126 ? 16.367 4.638 -1.631 1.00 94.00 126 ARG A N 1
ATOM 964 C CA . ARG A 1 126 ? 16.610 6.072 -1.430 1.00 94.00 126 ARG A CA 1
ATOM 965 C C . ARG A 1 126 ? 17.091 6.337 0.003 1.00 94.00 126 ARG A C 1
ATOM 967 O O . ARG A 1 126 ? 16.638 5.712 0.956 1.00 94.00 126 ARG A O 1
ATOM 974 N N . GLU A 1 127 ? 18.040 7.266 0.117 1.00 94.19 127 GLU A N 1
ATOM 975 C CA . GLU A 1 127 ? 18.735 7.642 1.365 1.00 94.19 127 GLU A CA 1
ATOM 976 C C . GLU A 1 127 ? 19.689 6.563 1.918 1.00 94.19 127 GLU A C 1
ATOM 978 O O . GLU A 1 127 ? 20.292 6.733 2.975 1.00 94.19 127 GLU A O 1
ATOM 983 N N . THR A 1 128 ? 19.934 5.495 1.148 1.00 93.94 128 THR A N 1
ATOM 984 C CA . THR A 1 128 ? 20.919 4.452 1.464 1.00 93.94 128 THR A CA 1
ATOM 985 C C . THR A 1 128 ? 21.932 4.247 0.327 1.00 93.94 128 THR A C 1
ATOM 987 O O . THR A 1 128 ? 21.735 4.663 -0.817 1.00 93.94 128 THR A O 1
ATOM 990 N N . ASN A 1 129 ? 23.018 3.531 0.634 1.00 93.50 129 ASN A N 1
ATOM 991 C CA . ASN A 1 129 ? 23.971 3.025 -0.362 1.00 93.50 129 ASN A CA 1
ATOM 992 C C . ASN A 1 129 ? 23.665 1.578 -0.807 1.00 93.50 129 ASN A C 1
ATOM 994 O O . ASN A 1 129 ? 24.470 0.975 -1.516 1.00 93.50 129 ASN A O 1
ATOM 998 N N . GLN A 1 130 ? 22.540 0.997 -0.376 1.00 94.25 130 GLN A N 1
ATOM 999 C CA . GLN A 1 130 ? 22.171 -0.382 -0.683 1.00 94.25 130 GLN A CA 1
ATOM 1000 C C . GLN A 1 130 ? 21.403 -0.451 -2.005 1.00 94.25 130 GLN A C 1
ATOM 1002 O O . GLN A 1 130 ? 20.386 0.218 -2.181 1.00 94.25 130 GLN A O 1
ATOM 1007 N N . GLN A 1 131 ? 21.873 -1.295 -2.925 1.00 96.00 131 GLN A N 1
ATOM 1008 C CA . GLN A 1 131 ? 21.133 -1.639 -4.138 1.00 96.00 131 GLN A CA 1
ATOM 1009 C C . GLN A 1 131 ? 20.114 -2.740 -3.866 1.00 96.00 131 GLN A C 1
ATOM 1011 O O . GLN A 1 131 ? 20.400 -3.695 -3.147 1.00 96.00 131 GLN A O 1
ATOM 1016 N N . SER A 1 132 ? 18.940 -2.609 -4.478 1.00 94.88 132 SER A N 1
ATOM 1017 C CA . SER A 1 132 ? 17.859 -3.588 -4.397 1.00 94.88 132 SER A CA 1
ATOM 1018 C C . SER A 1 132 ? 17.017 -3.566 -5.681 1.00 94.88 132 SER A C 1
ATOM 1020 O O . SER A 1 132 ? 16.966 -2.527 -6.358 1.00 94.88 132 SER A O 1
ATOM 1022 N N . PRO A 1 133 ? 16.348 -4.670 -6.066 1.00 93.62 133 PRO A N 1
ATOM 1023 C CA . PRO A 1 133 ? 15.335 -4.638 -7.112 1.00 93.62 133 PRO A CA 1
ATOM 1024 C C . PRO A 1 133 ? 14.308 -3.534 -6.843 1.00 93.62 133 PRO A C 1
ATOM 1026 O O . PRO A 1 133 ? 13.817 -3.373 -5.728 1.00 93.62 133 PRO A O 1
ATOM 1029 N N . HIS A 1 134 ? 14.017 -2.735 -7.866 1.00 92.81 134 HIS A N 1
ATOM 1030 C CA . HIS A 1 134 ? 13.022 -1.662 -7.837 1.00 92.81 134 HIS A CA 1
ATOM 1031 C C . HIS A 1 134 ? 13.273 -0.533 -6.819 1.00 92.81 134 HIS A C 1
ATOM 1033 O O . HIS A 1 134 ? 12.448 0.372 -6.726 1.00 92.81 134 HIS A O 1
ATOM 1039 N N . GLY A 1 135 ? 14.399 -0.543 -6.092 1.00 92.56 135 GLY A N 1
ATOM 1040 C CA . GLY A 1 135 ? 14.678 0.397 -4.999 1.00 92.56 135 GLY A CA 1
ATOM 1041 C C . GLY A 1 135 ? 13.897 0.101 -3.713 1.00 92.56 135 GLY A C 1
ATOM 1042 O O . GLY A 1 135 ? 13.827 0.966 -2.846 1.00 92.56 135 GLY A O 1
ATOM 1043 N N . ILE A 1 136 ? 13.316 -1.097 -3.591 1.00 92.75 136 ILE A N 1
ATOM 1044 C CA . ILE A 1 136 ? 12.481 -1.525 -2.459 1.00 92.75 136 ILE A CA 1
ATOM 1045 C C . ILE A 1 136 ? 13.321 -2.403 -1.506 1.00 92.75 136 ILE A C 1
ATOM 1047 O O . ILE A 1 136 ? 14.099 -3.226 -1.994 1.00 92.75 136 ILE A O 1
ATOM 1051 N N . PRO A 1 137 ? 13.202 -2.274 -0.171 1.00 93.38 137 PRO A N 1
ATOM 1052 C CA . PRO A 1 137 ? 13.844 -3.178 0.790 1.00 93.38 137 PRO A CA 1
ATOM 1053 C C . PRO A 1 137 ? 13.478 -4.657 0.579 1.00 93.38 137 PRO A C 1
ATOM 1055 O O . PRO A 1 137 ? 12.372 -4.977 0.147 1.00 93.38 137 PRO A O 1
ATOM 1058 N N . ILE A 1 138 ? 14.420 -5.564 0.862 1.00 88.62 138 ILE A N 1
ATOM 1059 C CA . ILE A 1 138 ? 14.282 -7.007 0.569 1.00 88.62 138 ILE A CA 1
ATOM 1060 C C . ILE A 1 138 ? 13.152 -7.639 1.395 1.00 88.62 138 ILE A C 1
ATOM 1062 O O . ILE A 1 138 ? 12.362 -8.411 0.870 1.00 88.62 138 ILE A O 1
ATOM 1066 N N . ASP A 1 139 ? 13.033 -7.236 2.655 1.00 86.00 139 ASP A N 1
ATOM 1067 C CA . ASP A 1 139 ? 11.972 -7.612 3.590 1.00 86.00 139 ASP A CA 1
ATOM 1068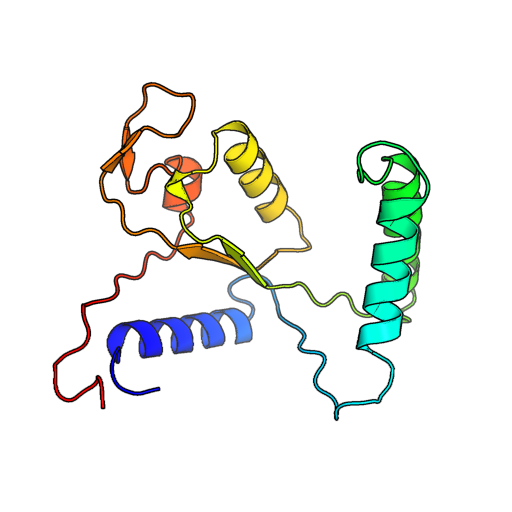 C C . ASP A 1 139 ? 10.561 -7.296 3.067 1.00 86.00 139 ASP A C 1
ATOM 1070 O O . ASP A 1 139 ? 9.651 -8.112 3.219 1.00 86.00 139 ASP A O 1
ATOM 1074 N N . LEU A 1 140 ? 10.386 -6.159 2.383 1.00 85.12 140 LEU A N 1
ATOM 1075 C CA . LEU A 1 140 ? 9.126 -5.840 1.716 1.00 85.12 140 LEU A CA 1
ATOM 1076 C C . LEU A 1 140 ? 8.990 -6.609 0.393 1.00 85.12 140 LEU A C 1
ATOM 1078 O O . LEU A 1 140 ? 7.918 -7.146 0.131 1.00 85.12 140 LEU A O 1
ATOM 1082 N N . LEU A 1 141 ? 10.057 -6.708 -0.418 1.00 83.81 141 LEU A N 1
ATOM 1083 C CA . LEU A 1 141 ? 10.064 -7.448 -1.694 1.00 83.81 141 LEU A CA 1
ATOM 1084 C C . LEU A 1 141 ? 9.638 -8.914 -1.542 1.00 83.81 141 LEU A C 1
ATOM 1086 O O . LEU A 1 141 ? 8.859 -9.390 -2.367 1.00 83.81 141 LEU A O 1
ATOM 1090 N N . ASP A 1 142 ? 10.104 -9.604 -0.499 1.00 81.38 142 ASP A N 1
ATOM 1091 C CA . ASP A 1 142 ? 9.766 -11.007 -0.214 1.00 81.38 142 ASP A CA 1
ATOM 1092 C C . ASP A 1 142 ? 8.256 -11.210 0.040 1.00 81.38 142 ASP A C 1
ATOM 1094 O O . ASP A 1 142 ? 7.735 -12.315 -0.125 1.00 81.38 142 ASP A O 1
ATOM 1098 N N . CYS A 1 143 ? 7.533 -10.137 0.382 1.00 81.38 143 CYS A N 1
ATOM 1099 C CA . CYS A 1 143 ? 6.084 -10.127 0.578 1.00 81.38 143 CYS A CA 1
ATOM 1100 C C . CYS A 1 143 ? 5.282 -9.729 -0.684 1.00 81.38 143 CYS A C 1
ATOM 1102 O O . CYS A 1 143 ? 4.049 -9.751 -0.647 1.00 81.38 143 CYS A O 1
ATOM 1104 N N . LEU A 1 144 ? 5.925 -9.342 -1.798 1.00 82.25 144 LEU A N 1
ATOM 1105 C CA . LEU A 1 144 ? 5.232 -8.805 -2.979 1.00 82.25 144 LEU A CA 1
ATOM 1106 C C . LEU A 1 144 ? 4.918 -9.852 -4.053 1.00 82.25 144 LEU A C 1
ATOM 1108 O O . LEU A 1 144 ? 5.780 -10.589 -4.529 1.00 82.25 144 LEU A O 1
ATOM 1112 N N . LEU A 1 145 ? 3.694 -9.784 -4.583 1.00 79.00 145 LEU A N 1
ATOM 1113 C CA . LEU A 1 145 ? 3.361 -10.375 -5.878 1.00 79.00 145 LEU A CA 1
ATOM 1114 C C . LEU A 1 145 ? 3.802 -9.430 -7.010 1.00 79.00 145 LEU A C 1
ATOM 1116 O O . LEU A 1 145 ? 3.073 -8.512 -7.389 1.00 79.00 145 LEU A O 1
ATOM 1120 N N . ILE A 1 146 ? 4.992 -9.660 -7.564 1.00 81.44 146 ILE A N 1
ATOM 1121 C CA . ILE A 1 146 ? 5.530 -8.846 -8.663 1.00 81.44 146 ILE A CA 1
ATOM 1122 C C . ILE A 1 146 ? 4.869 -9.239 -9.995 1.00 81.44 146 ILE A C 1
ATOM 1124 O O . ILE A 1 146 ? 4.901 -10.398 -10.407 1.00 81.44 146 ILE A O 1
ATOM 1128 N N . MET A 1 147 ? 4.304 -8.252 -10.695 1.00 77.38 147 MET A N 1
ATOM 1129 C CA . MET A 1 147 ? 3.774 -8.387 -12.055 1.00 77.38 147 MET A CA 1
ATOM 1130 C C . MET A 1 147 ? 4.565 -7.506 -13.019 1.00 77.38 147 MET A C 1
ATOM 1132 O O . MET A 1 147 ? 4.713 -6.309 -12.786 1.00 77.38 147 MET A O 1
ATOM 1136 N N . THR A 1 148 ? 5.012 -8.073 -14.136 1.00 73.31 148 THR A N 1
ATOM 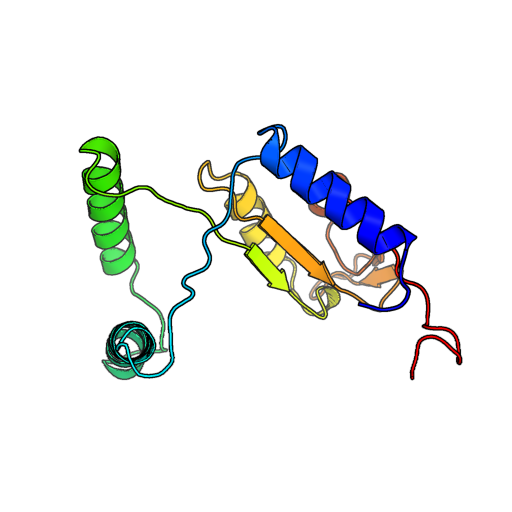1137 C CA . THR A 1 148 ? 5.591 -7.315 -15.251 1.00 73.31 148 THR A CA 1
ATOM 1138 C C . THR A 1 148 ? 4.517 -6.965 -16.277 1.00 73.31 148 THR A C 1
ATOM 1140 O O . THR A 1 148 ? 3.679 -7.804 -16.615 1.00 73.31 148 THR A O 1
ATOM 1143 N N . THR A 1 149 ? 4.568 -5.747 -16.809 1.00 74.38 149 THR A N 1
ATOM 1144 C CA . THR A 1 149 ? 3.803 -5.322 -17.987 1.00 74.38 149 THR A CA 1
ATOM 1145 C C . THR A 1 149 ? 4.739 -5.167 -19.180 1.00 74.38 149 THR A C 1
ATOM 1147 O O . THR A 1 149 ? 5.913 -4.828 -19.029 1.00 74.38 149 THR A O 1
ATOM 1150 N N . GLU A 1 150 ? 4.221 -5.435 -20.373 1.00 73.06 150 GLU A N 1
ATOM 1151 C CA . GLU A 1 150 ? 4.956 -5.289 -21.635 1.00 73.06 150 GLU A CA 1
ATOM 1152 C C . GLU A 1 150 ? 4.503 -4.001 -22.349 1.00 73.06 150 GLU A C 1
ATOM 1154 O O . GLU A 1 150 ? 3.411 -3.502 -22.057 1.00 73.06 150 GLU A O 1
ATOM 1159 N N . PRO A 1 151 ? 5.293 -3.417 -23.268 1.00 75.88 151 PRO A N 1
ATOM 1160 C CA . PRO A 1 151 ? 4.796 -2.366 -24.153 1.00 75.88 151 PRO A CA 1
ATOM 1161 C C . PRO A 1 151 ? 3.569 -2.850 -24.942 1.00 75.88 151 PRO A C 1
ATOM 1163 O O . PRO A 1 151 ? 3.498 -4.017 -25.312 1.00 75.88 151 PRO A O 1
ATOM 1166 N N . TYR A 1 152 ? 2.609 -1.961 -25.203 1.00 75.25 152 TYR A N 1
ATOM 1167 C CA . TYR A 1 152 ? 1.475 -2.283 -26.074 1.00 75.25 152 TYR A CA 1
ATOM 1168 C C . TYR A 1 152 ? 1.926 -2.423 -27.530 1.00 75.25 152 TYR A C 1
ATOM 1170 O O . TYR A 1 152 ? 2.726 -1.616 -28.013 1.00 75.25 152 TYR A O 1
ATOM 1178 N N . GLU A 1 153 ? 1.353 -3.392 -28.239 1.00 78.31 153 GLU A N 1
ATOM 1179 C CA . GLU A 1 153 ? 1.557 -3.541 -29.681 1.00 78.31 153 GLU A CA 1
ATOM 1180 C C . GLU A 1 153 ? 0.758 -2.496 -30.481 1.00 78.31 153 GLU A C 1
ATOM 1182 O O . GLU A 1 153 ? -0.228 -1.917 -30.014 1.00 78.31 153 GLU A O 1
ATOM 1187 N N . ALA A 1 154 ? 1.184 -2.217 -31.716 1.00 75.81 154 ALA A N 1
ATOM 1188 C CA . ALA A 1 154 ? 0.640 -1.115 -32.522 1.00 75.81 154 ALA A CA 1
ATOM 1189 C C . ALA A 1 154 ? -0.857 -1.261 -32.882 1.00 75.81 154 ALA A C 1
ATOM 1191 O O . ALA A 1 154 ? -1.518 -0.281 -33.238 1.00 75.81 154 ALA A O 1
ATOM 1192 N N . ASP A 1 155 ? -1.406 -2.472 -32.817 1.00 79.12 155 ASP A N 1
ATOM 1193 C CA . ASP A 1 155 ? -2.827 -2.765 -32.983 1.00 79.12 155 ASP A CA 1
ATOM 1194 C C . ASP A 1 155 ? -3.641 -2.639 -31.684 1.00 79.12 155 ASP A C 1
ATOM 1196 O O . ASP A 1 155 ? -4.853 -2.428 -31.765 1.00 79.12 155 ASP A O 1
ATOM 1200 N N . GLU A 1 156 ? -2.991 -2.678 -30.516 1.00 71.69 156 GLU A N 1
ATOM 1201 C CA . GLU A 1 156 ? -3.604 -2.495 -29.194 1.00 71.69 156 GLU A CA 1
ATOM 1202 C C . GLU A 1 156 ? -3.787 -1.016 -28.799 1.00 71.69 156 GLU A C 1
ATOM 1204 O O . GLU A 1 156 ? -4.591 -0.712 -27.919 1.00 71.69 156 GLU A O 1
ATOM 1209 N N . ILE A 1 157 ? -3.064 -0.101 -29.457 1.00 73.25 157 ILE A N 1
ATOM 1210 C CA . ILE A 1 157 ? -3.019 1.353 -29.176 1.00 73.25 157 ILE A CA 1
ATOM 1211 C C . ILE A 1 157 ? -4.196 2.136 -29.826 1.00 73.25 157 ILE A C 1
ATOM 1213 O O . ILE A 1 157 ? -4.277 3.358 -29.707 1.00 73.25 157 ILE A O 1
ATOM 1217 N N . LYS A 1 158 ? -5.113 1.451 -30.522 1.00 59.31 158 LYS A N 1
ATOM 1218 C CA . LYS A 1 158 ? -6.198 2.049 -31.334 1.00 59.31 158 LYS A CA 1
ATOM 1219 C C . LYS A 1 158 ? -7.402 2.579 -30.549 1.00 59.31 158 LYS A C 1
ATOM 1221 O O . LYS A 1 158 ? -7.866 1.883 -29.620 1.00 59.31 158 LYS A O 1
#

pLDDT: mean 70.84, std 18.25, range [27.16, 96.0]

Foldseek 3Di:
DFDPVVVVVVVVVVQVCQVVCVQPDDADDPDDDPPPCPVVVVCVVQVCQQPVDDDSDDDPVNVVVVVVVVVVCVVVVVDDQHAEEDEEELCLPDAPVVLVVLVVQCVDSSHYNYHYYHPDAWDDLPPDPDIDGSSHDPVVVVVDDDDDTDDDDPVRVD

Sequence (158 aa):
MVGQMIARRVVGLTLELIKEGKTADRALLIAGQPGTGKTVIAMAVTFLALFSGDTGQIKSEVRERINDKVAEWHEEGKAEIVPGVLFTDEVHMLDIEFFSFLNRALESDMVLILIMATNRGITNIRETNQQSPHGIPIDLLDCLLIMTTEPYEADEIK

Secondary structure (DSSP, 8-state):
--S-HHHHHHHHHHHHHHHTTSSS---------TTSSHHHHHHHHHHHHHHSSSTTPPPHHHHHHHHHHHHHHHHTTS------EEEESSGGG-BHHHHHHHHHHHTSSS--EEEE--S-SEEEPBTSS-EEETT--HHHHTT------PPPPTTTT-

Organism: NCBI:txid392032

Radius of gyration: 19.41 Å; chains: 1; bounding box: 50×42×53 Å

InterPro domains:
  IPR003593 AAA+ ATPase domain [SM00382] (24-151)
  IPR010339 TIP49, P-loop domain [PF06068] (1-45)
  IPR010339 TIP49, P-loop domain [PF06068] (47-154)
  IPR027238 RuvB-like [PTHR11093] (49-158)
  IPR027417 P-loop containing nucleoside triphosphate hydrolase [G3DSA:3.40.50.300] (1-46)
  IPR027417 P-loop containing nucleoside triphosphate hydrolase [G3DSA:3.40.50.300] (47-152)
  IPR027417 P-loop containing nucleoside triphosphate hydrolase [SSF52540] (3-157)